Protein AF-A0A954FFZ2-F1 (afdb_monomer_lite)

Structure (mmCIF, N/CA/C/O backbone):
data_AF-A0A954FFZ2-F1
#
_entry.id   AF-A0A954FFZ2-F1
#
loop_
_atom_site.group_PDB
_atom_site.id
_atom_site.type_symbol
_atom_site.label_atom_id
_atom_site.label_alt_id
_atom_site.label_comp_id
_atom_site.label_asym_id
_atom_site.label_entity_id
_atom_site.label_seq_id
_atom_site.pdbx_PDB_ins_code
_atom_site.Cartn_x
_atom_site.Cartn_y
_atom_site.Cartn_z
_atom_site.occupancy
_atom_site.B_iso_or_equiv
_atom_site.auth_seq_id
_atom_site.auth_comp_id
_atom_site.auth_asym_id
_atom_site.auth_atom_id
_atom_site.pdbx_PDB_model_num
ATOM 1 N N . LEU A 1 1 ? -27.995 10.095 21.892 1.00 44.53 1 LEU A N 1
ATOM 2 C CA . LEU A 1 1 ? -27.195 11.244 21.423 1.00 44.53 1 LEU A CA 1
ATOM 3 C C . LEU A 1 1 ? -25.868 11.211 22.161 1.00 44.53 1 LEU A C 1
ATOM 5 O O . LEU A 1 1 ? -25.857 11.414 23.367 1.00 44.53 1 LEU A O 1
ATOM 9 N N . GLY A 1 2 ? -24.796 10.835 21.470 1.00 56.75 2 GLY A N 1
ATOM 10 C CA . GLY A 1 2 ? -23.425 10.915 21.971 1.00 56.75 2 GLY A CA 1
ATOM 11 C C . GLY A 1 2 ? -22.623 11.774 21.000 1.00 56.75 2 GLY A C 1
ATOM 12 O O . GLY A 1 2 ? -22.906 11.746 19.805 1.00 56.75 2 GLY A O 1
ATOM 13 N N . ALA A 1 3 ? -21.681 12.559 21.509 1.00 59.50 3 ALA A N 1
ATOM 14 C CA . ALA A 1 3 ? -20.741 13.316 20.694 1.00 59.50 3 ALA A CA 1
ATOM 15 C C . ALA A 1 3 ? -19.375 12.626 20.769 1.00 59.50 3 ALA A C 1
ATOM 17 O O . ALA A 1 3 ? -18.932 12.276 21.863 1.00 59.50 3 ALA A O 1
ATOM 18 N N . LEU A 1 4 ? -18.744 12.410 19.615 1.00 53.16 4 LEU A N 1
ATOM 19 C CA . LEU A 1 4 ? -17.368 11.937 19.503 1.00 53.16 4 LEU A CA 1
ATOM 20 C C . LEU A 1 4 ? -16.487 13.150 19.202 1.00 53.16 4 LEU A C 1
ATOM 22 O O . LEU A 1 4 ? -16.656 13.783 18.164 1.00 53.16 4 LEU A O 1
ATOM 26 N N . PHE A 1 5 ? -15.547 13.452 20.093 1.00 53.28 5 PHE A N 1
ATOM 27 C CA . PHE A 1 5 ? -14.514 14.457 19.852 1.00 53.28 5 PHE A CA 1
ATOM 28 C C . PHE A 1 5 ? -13.168 13.750 19.705 1.00 53.28 5 PHE A C 1
ATOM 30 O O 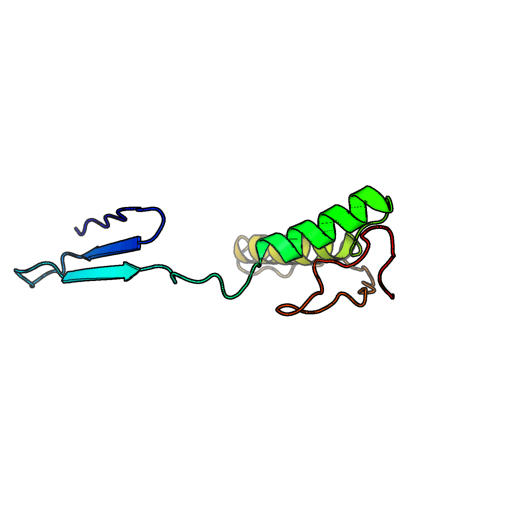. PHE A 1 5 ? -12.659 13.193 20.676 1.00 53.28 5 PHE A O 1
ATOM 37 N N . MET A 1 6 ? -12.602 13.771 18.496 1.00 54.88 6 MET A N 1
ATOM 38 C CA . MET A 1 6 ? -11.190 13.455 18.278 1.00 54.88 6 MET A CA 1
ATOM 39 C C . MET A 1 6 ? -10.393 14.750 18.395 1.00 54.88 6 MET A C 1
ATOM 41 O O . MET A 1 6 ? -10.394 15.578 17.486 1.00 54.88 6 MET A O 1
ATOM 45 N N . LEU A 1 7 ? -9.734 14.936 19.536 1.00 57.22 7 LEU A N 1
ATOM 46 C CA . LEU A 1 7 ? -8.774 16.019 19.721 1.00 57.22 7 LEU A CA 1
ATOM 47 C C . LEU A 1 7 ? -7.433 15.530 19.174 1.00 57.22 7 LEU A C 1
ATOM 49 O O . LEU A 1 7 ? -6.781 14.704 19.809 1.00 57.22 7 LEU A O 1
ATOM 53 N N . GLN A 1 8 ? -7.051 15.991 17.983 1.00 54.50 8 GLN A N 1
ATOM 54 C CA . GLN A 1 8 ? -5.735 15.681 17.435 1.00 54.50 8 GLN A CA 1
ATOM 55 C C . GLN A 1 8 ? -4.687 16.570 18.106 1.00 54.50 8 GLN A C 1
ATOM 57 O O . GLN A 1 8 ? -4.731 17.793 17.982 1.00 54.50 8 GLN A O 1
ATOM 62 N N . SER A 1 9 ? -3.718 15.962 18.785 1.00 56.62 9 SER A N 1
ATOM 63 C CA . SER A 1 9 ? -2.380 16.543 18.859 1.00 56.62 9 SER A CA 1
ATOM 64 C C . SER A 1 9 ? -1.425 15.612 18.119 1.00 56.62 9 SER A C 1
ATOM 66 O O . SER A 1 9 ? -1.684 14.416 18.022 1.00 56.62 9 SER A O 1
ATOM 68 N N . VAL A 1 10 ? -0.344 16.159 17.561 1.00 58.59 10 VAL A N 1
ATOM 69 C CA . VAL A 1 10 ? 0.561 15.444 16.636 1.00 58.59 10 VAL A CA 1
ATOM 70 C C . VAL A 1 10 ? 1.084 14.114 17.205 1.00 58.59 10 VAL A C 1
ATOM 72 O O . VAL A 1 10 ? 1.367 13.217 16.429 1.00 58.59 10 VAL A O 1
ATOM 75 N N . ASN A 1 11 ? 1.114 13.952 18.535 1.00 61.88 11 ASN A N 1
ATOM 76 C CA . ASN A 1 11 ? 1.595 12.742 19.212 1.00 61.88 11 ASN A CA 1
ATOM 77 C C . ASN A 1 11 ? 0.536 12.065 20.105 1.00 61.88 11 ASN A C 1
ATOM 79 O O . ASN A 1 11 ? 0.886 11.206 20.915 1.00 61.88 11 ASN A O 1
ATOM 83 N N . ARG A 1 12 ? -0.736 12.494 20.087 1.00 70.12 12 ARG A N 1
ATOM 84 C CA . ARG A 1 12 ? -1.752 11.968 21.019 1.00 70.12 12 ARG A CA 1
ATOM 85 C C . ARG A 1 12 ? -3.104 11.830 20.341 1.00 70.12 12 ARG A C 1
ATOM 87 O O . ARG A 1 12 ? -3.596 12.753 19.695 1.00 70.12 12 ARG A O 1
ATOM 94 N N . THR A 1 13 ? -3.737 10.690 20.584 1.00 75.94 13 THR A N 1
ATOM 95 C CA . THR A 1 13 ? -5.132 10.456 20.219 1.00 75.94 13 THR A CA 1
ATOM 96 C C . THR A 1 13 ? -5.953 10.332 21.492 1.00 75.94 13 THR A C 1
ATOM 98 O O . THR A 1 13 ? -5.665 9.514 22.367 1.00 75.94 13 THR A O 1
ATOM 101 N N . SER A 1 14 ? -6.992 11.155 21.592 1.00 82.62 14 SER A N 1
ATOM 102 C CA . SER A 1 14 ? -7.905 11.170 22.732 1.00 82.62 14 SER A CA 1
ATOM 103 C C . SER A 1 14 ? -9.328 10.890 22.275 1.00 82.62 14 SER A C 1
ATOM 105 O O . SER A 1 14 ? -9.758 11.374 21.226 1.00 82.62 14 SER A O 1
ATOM 107 N N . VAL A 1 15 ? -10.074 10.146 23.089 1.00 84.12 15 VAL A N 1
ATOM 108 C CA . VAL A 1 15 ? -11.499 9.884 22.882 1.00 84.12 15 VAL A CA 1
ATOM 109 C C . VAL A 1 15 ? -12.269 10.121 24.175 1.00 84.12 15 VAL A C 1
ATOM 111 O O . VAL A 1 15 ? -11.835 9.727 25.257 1.00 84.12 15 VAL A O 1
ATOM 114 N N . ALA A 1 16 ? -13.435 10.753 24.055 1.00 87.19 16 ALA A N 1
ATOM 115 C CA . ALA A 1 16 ? -14.396 10.907 25.138 1.00 87.19 16 ALA A CA 1
ATOM 116 C C . ALA A 1 16 ? -15.788 10.470 24.670 1.00 87.19 16 ALA A C 1
ATOM 118 O O . ALA A 1 16 ? -16.215 10.804 23.565 1.00 87.19 16 ALA A O 1
ATOM 119 N N . LEU A 1 17 ? -16.492 9.717 25.515 1.00 86.75 17 LEU A N 1
ATOM 120 C CA . LEU A 1 17 ? -17.801 9.133 25.234 1.00 86.75 17 LEU A CA 1
ATOM 121 C C . LEU A 1 17 ? -18.764 9.413 26.395 1.00 86.75 17 LEU A C 1
ATOM 123 O O . LEU A 1 17 ? -18.434 9.218 27.568 1.00 86.75 17 LEU A O 1
ATOM 127 N N . LYS A 1 18 ? -19.996 9.819 26.070 1.00 90.38 18 LYS A N 1
ATOM 128 C CA . LYS A 1 18 ? -21.108 9.914 27.027 1.00 90.38 18 LYS A CA 1
ATOM 129 C C . LYS A 1 18 ? -22.044 8.725 26.841 1.00 90.38 18 LYS A C 1
ATOM 131 O O . LYS A 1 18 ? -22.790 8.663 25.865 1.00 90.38 18 LYS A O 1
ATOM 136 N N . LEU A 1 19 ? -22.015 7.796 27.792 1.00 88.94 19 LEU A N 1
ATOM 137 C CA . LEU A 1 19 ? -22.884 6.622 27.786 1.00 88.94 19 LEU A CA 1
ATOM 138 C C . LEU A 1 19 ? -24.239 6.942 28.433 1.00 88.94 19 LEU A C 1
ATOM 140 O O . LEU A 1 19 ? -24.326 7.672 29.426 1.00 88.94 19 LEU A O 1
ATOM 144 N N . LYS A 1 20 ? -25.320 6.397 27.864 1.00 89.06 20 LYS A N 1
ATOM 145 C CA . LYS A 1 20 ? -26.673 6.526 28.426 1.00 89.06 20 LYS A CA 1
ATOM 146 C C . LYS A 1 20 ? -26.712 5.843 29.797 1.00 89.06 20 LYS A C 1
ATOM 148 O O . LYS A 1 20 ? -26.261 4.714 29.928 1.00 89.06 20 LYS A O 1
ATOM 153 N N . GLY A 1 21 ? -27.260 6.523 30.803 1.00 91.81 21 GLY A N 1
ATOM 154 C CA . GLY A 1 21 ? -27.350 5.998 32.172 1.00 91.81 21 GLY A CA 1
ATOM 155 C C . GLY A 1 21 ? -26.098 6.209 33.032 1.00 91.81 21 GLY A C 1
ATOM 156 O O . GLY A 1 21 ? -26.147 5.935 34.224 1.00 91.81 21 GLY A O 1
ATOM 157 N N . GLN A 1 22 ? -25.006 6.755 32.482 1.00 89.81 22 GLN A N 1
ATOM 158 C CA . GLN A 1 22 ? -23.799 7.066 33.251 1.00 89.81 22 GLN A CA 1
ATOM 159 C C . GLN A 1 22 ? -23.639 8.579 33.425 1.00 89.81 22 GLN A C 1
ATOM 161 O O . GLN A 1 22 ? -23.549 9.330 32.450 1.00 89.81 22 GLN A O 1
ATOM 166 N N . ALA A 1 23 ? -23.604 9.057 34.673 1.00 87.69 23 ALA A N 1
ATOM 167 C CA . ALA A 1 23 ? -23.500 10.488 34.973 1.00 87.69 23 ALA A CA 1
ATOM 168 C C . ALA A 1 23 ? -22.140 11.080 34.556 1.00 87.69 23 ALA A C 1
ATOM 170 O O . ALA A 1 23 ? -22.097 12.152 33.950 1.00 87.69 23 ALA A O 1
ATOM 171 N N . LYS A 1 24 ? -21.041 10.356 34.790 1.00 90.75 24 LYS A N 1
ATOM 172 C CA . LYS A 1 24 ? -19.689 10.772 34.392 1.00 90.75 24 LYS A CA 1
ATOM 173 C C . LYS A 1 24 ? -19.356 10.271 32.974 1.00 90.75 24 LYS A C 1
ATOM 175 O O . LYS A 1 24 ? -19.640 9.108 32.691 1.00 90.75 24 LYS A O 1
ATOM 180 N N . PRO A 1 25 ? -18.805 11.112 32.078 1.00 88.81 25 PRO A N 1
ATOM 181 C CA . PRO A 1 25 ? -18.296 10.659 30.784 1.00 88.81 25 PRO A CA 1
ATOM 182 C C . PRO A 1 25 ? -17.057 9.769 30.965 1.00 88.81 25 PRO A C 1
ATOM 184 O O . PRO A 1 25 ? -16.320 9.921 31.939 1.00 88.81 25 PRO A O 1
ATOM 187 N N . VAL A 1 26 ? -16.828 8.861 30.017 1.00 90.00 26 VAL A N 1
ATOM 188 C CA . VAL A 1 26 ? -15.600 8.059 29.947 1.00 90.00 26 VAL A CA 1
ATOM 189 C C . VAL A 1 26 ? -14.656 8.740 28.970 1.00 90.00 26 VAL A C 1
ATOM 191 O O . VAL A 1 26 ? -15.070 9.097 27.869 1.00 90.00 26 VAL A O 1
ATOM 194 N N . ALA A 1 27 ? -13.402 8.922 29.363 1.00 88.31 27 ALA A N 1
ATOM 195 C CA . ALA A 1 27 ? -12.370 9.483 28.507 1.00 88.31 27 ALA A CA 1
ATOM 196 C C . ALA A 1 27 ? -11.094 8.652 28.622 1.00 88.31 27 ALA A C 1
ATOM 198 O O . ALA A 1 27 ? -10.752 8.184 29.707 1.00 88.31 27 ALA A O 1
ATOM 199 N N . THR A 1 28 ? -10.404 8.473 27.501 1.00 85.75 28 THR A N 1
ATOM 200 C CA . THR A 1 28 ? -9.071 7.875 27.469 1.00 85.75 28 THR A CA 1
ATOM 201 C C . THR A 1 28 ? -8.201 8.603 26.454 1.00 85.75 28 THR A C 1
ATOM 203 O O . THR A 1 28 ? -8.693 9.157 25.466 1.00 85.75 28 THR A O 1
ATOM 206 N N . GLN A 1 29 ? -6.905 8.610 26.725 1.00 84.69 29 GLN A N 1
ATOM 207 C CA . GLN A 1 29 ? -5.876 9.140 25.851 1.00 84.69 29 GLN A CA 1
ATOM 208 C C . GLN A 1 29 ? -4.798 8.077 25.706 1.00 84.69 29 GLN A C 1
ATOM 210 O O . GLN A 1 29 ? -4.413 7.442 26.687 1.00 84.69 29 GLN A O 1
ATOM 215 N N . PHE A 1 30 ? -4.304 7.916 24.487 1.00 79.88 30 PHE A N 1
ATOM 216 C CA . PHE A 1 30 ? -3.079 7.182 24.234 1.00 79.88 30 PHE A CA 1
ATOM 217 C C . PHE A 1 30 ? -2.119 8.057 23.435 1.00 79.88 30 PHE A C 1
ATOM 219 O O . PHE A 1 30 ? -2.524 8.897 22.624 1.00 79.88 30 PHE A O 1
ATOM 226 N N . GLU A 1 31 ? -0.839 7.884 23.725 1.00 77.38 31 GLU A N 1
ATOM 227 C CA . GLU A 1 31 ? 0.241 8.599 23.064 1.00 77.38 31 GLU A CA 1
ATOM 228 C C . GLU A 1 31 ? 0.818 7.728 21.959 1.00 77.38 31 GLU A C 1
ATOM 230 O O . GLU A 1 31 ? 0.868 6.499 22.066 1.00 77.38 31 GLU A O 1
ATOM 235 N N . GLU A 1 32 ? 1.233 8.377 20.881 1.00 72.50 32 GLU A N 1
ATOM 236 C CA . GLU A 1 32 ? 2.064 7.730 19.886 1.00 72.50 32 GLU A CA 1
ATOM 237 C C . GLU A 1 32 ? 3.442 7.443 20.493 1.00 72.50 32 GLU A C 1
ATOM 239 O O . GLU A 1 32 ? 3.898 8.123 21.415 1.00 72.50 32 GLU A O 1
ATOM 244 N N . ARG A 1 33 ? 4.102 6.388 20.013 1.00 68.81 33 ARG A N 1
ATOM 245 C CA . ARG A 1 33 ? 5.421 6.004 20.524 1.00 68.81 33 ARG A CA 1
ATOM 246 C C . ARG A 1 33 ? 6.410 7.153 20.329 1.00 68.81 33 ARG A C 1
ATOM 248 O O . ARG A 1 33 ? 6.437 7.774 19.273 1.00 68.81 33 ARG A O 1
ATOM 255 N N . THR A 1 34 ? 7.270 7.363 21.319 1.00 74.62 34 THR A N 1
ATOM 256 C CA . THR A 1 34 ? 8.344 8.366 21.260 1.00 74.62 34 THR A CA 1
ATOM 257 C C . THR A 1 34 ? 9.441 7.993 20.266 1.00 74.62 34 THR A C 1
ATOM 259 O O . THR A 1 34 ? 10.094 8.875 19.717 1.00 74.62 34 THR A O 1
ATOM 262 N N . GLU A 1 35 ? 9.631 6.695 20.017 1.00 72.81 35 GLU A N 1
ATOM 263 C CA . GLU A 1 35 ? 10.619 6.172 19.076 1.00 72.81 35 GLU A CA 1
ATOM 264 C C . GLU A 1 35 ? 9.935 5.533 17.852 1.00 72.81 35 GLU A C 1
ATOM 266 O O . GLU A 1 35 ? 9.074 4.650 18.003 1.00 72.81 35 GLU A O 1
ATOM 271 N N . PRO A 1 36 ? 10.305 5.935 16.621 1.00 68.44 36 PRO A N 1
ATOM 272 C CA . PRO A 1 36 ? 9.810 5.296 15.408 1.00 68.44 36 PRO A CA 1
ATOM 273 C C . PRO A 1 36 ? 10.327 3.855 15.311 1.00 68.44 36 PRO A C 1
ATOM 275 O O . PRO A 1 36 ? 11.520 3.638 15.139 1.00 68.44 36 PRO A O 1
ATOM 278 N N . ALA A 1 37 ? 9.446 2.853 15.369 1.00 68.31 37 ALA A N 1
ATOM 279 C CA . ALA A 1 37 ? 9.883 1.457 15.212 1.00 68.31 37 ALA A CA 1
ATOM 280 C C . ALA A 1 37 ? 9.877 0.973 13.754 1.00 68.31 37 ALA A C 1
ATOM 282 O O . ALA A 1 37 ? 10.623 0.065 13.397 1.00 68.31 37 ALA A O 1
ATOM 283 N N . HIS A 1 38 ? 9.006 1.540 12.910 1.00 73.44 38 HIS A N 1
ATOM 284 C CA . HIS A 1 38 ? 8.797 1.069 11.541 1.00 73.44 38 HIS A CA 1
ATOM 285 C C . HIS A 1 38 ? 8.617 2.254 10.587 1.00 73.44 38 HIS A C 1
ATOM 287 O O . HIS A 1 38 ? 7.551 2.876 10.572 1.00 73.44 38 HIS A O 1
ATOM 293 N N . PRO A 1 39 ? 9.621 2.582 9.763 1.00 78.00 39 PRO A N 1
ATOM 294 C CA . PRO A 1 39 ? 9.518 3.647 8.777 1.00 78.00 39 PRO A CA 1
ATOM 295 C C . PRO A 1 39 ? 8.731 3.174 7.539 1.00 78.00 39 PRO A C 1
ATOM 297 O O . PRO A 1 39 ? 9.255 3.119 6.430 1.00 78.00 39 PRO A O 1
ATOM 300 N N . HIS A 1 40 ? 7.446 2.843 7.720 1.00 77.81 40 HIS A N 1
ATOM 301 C CA . HIS A 1 40 ? 6.566 2.316 6.666 1.00 77.81 40 HIS A CA 1
ATOM 302 C C . HIS A 1 40 ? 6.578 3.184 5.398 1.00 77.81 40 HIS A C 1
ATOM 304 O O . HIS A 1 40 ? 6.671 2.665 4.286 1.00 77.81 40 HIS A O 1
ATOM 310 N N . PHE A 1 41 ? 6.550 4.509 5.562 1.00 84.25 41 PHE A N 1
ATOM 311 C CA . PHE A 1 41 ? 6.617 5.450 4.444 1.00 84.25 41 PHE A CA 1
ATOM 312 C C . PHE A 1 41 ? 7.987 5.484 3.769 1.00 84.25 41 PHE A C 1
ATOM 314 O O . PHE A 1 41 ? 8.043 5.638 2.553 1.00 84.25 41 PHE A O 1
ATOM 321 N N . ALA A 1 42 ? 9.082 5.289 4.510 1.00 85.31 42 ALA A N 1
ATOM 322 C CA . ALA A 1 42 ? 10.409 5.217 3.902 1.00 85.31 42 ALA A CA 1
ATOM 323 C C . ALA A 1 42 ? 10.532 3.990 2.988 1.00 85.31 42 ALA A C 1
ATOM 325 O O . ALA A 1 42 ? 11.144 4.078 1.930 1.00 85.31 42 ALA A O 1
ATOM 326 N N . TYR A 1 43 ? 9.895 2.867 3.340 1.00 84.62 43 TYR A N 1
ATOM 327 C CA . TYR A 1 43 ? 9.872 1.673 2.485 1.00 84.62 43 TYR A CA 1
ATOM 328 C C . TYR A 1 43 ? 9.107 1.904 1.184 1.00 84.62 43 TYR A C 1
ATOM 330 O O . TYR A 1 43 ? 9.568 1.499 0.117 1.00 84.62 43 TYR A O 1
ATOM 338 N N . LEU A 1 44 ? 7.963 2.590 1.263 1.00 87.06 44 LEU A N 1
ATOM 339 C CA . LEU A 1 44 ? 7.202 2.995 0.081 1.00 87.06 44 LEU A CA 1
ATOM 340 C C . LEU A 1 44 ? 8.009 3.961 -0.790 1.00 87.06 44 LEU A C 1
ATOM 342 O O . LEU A 1 44 ? 8.087 3.780 -2.005 1.00 87.06 44 LEU A O 1
ATOM 346 N N . LEU A 1 45 ? 8.648 4.951 -0.162 1.00 89.31 45 LEU A N 1
ATOM 347 C CA . LEU A 1 45 ? 9.469 5.934 -0.856 1.00 89.31 45 LEU A CA 1
ATOM 348 C C . LEU A 1 45 ? 10.663 5.276 -1.549 1.00 89.31 45 LEU A C 1
ATOM 350 O O . LEU A 1 45 ? 10.954 5.634 -2.683 1.00 89.31 45 LEU A O 1
ATOM 354 N N . LYS A 1 46 ? 11.289 4.266 -0.933 1.00 86.94 46 LYS A N 1
ATOM 355 C CA . LYS A 1 46 ? 12.384 3.506 -1.551 1.00 86.94 46 LYS A CA 1
ATOM 356 C C . LYS A 1 46 ? 11.952 2.813 -2.843 1.00 86.94 46 LYS A C 1
ATOM 358 O O . LYS A 1 46 ? 12.681 2.822 -3.832 1.00 86.94 46 LYS A O 1
ATOM 363 N N . GLY A 1 47 ? 10.740 2.260 -2.851 1.00 86.56 47 GLY A N 1
ATOM 364 C CA . GLY A 1 47 ? 10.150 1.686 -4.056 1.00 86.56 47 GLY A CA 1
ATOM 365 C C . GLY A 1 47 ? 9.943 2.731 -5.152 1.00 86.56 47 GLY A C 1
ATOM 366 O O . GLY A 1 47 ? 10.233 2.456 -6.311 1.00 86.56 47 GLY A O 1
ATOM 367 N N . ILE A 1 48 ? 9.481 3.934 -4.805 1.00 90.31 48 ILE A N 1
ATOM 368 C CA . ILE A 1 48 ? 9.296 5.038 -5.764 1.00 90.31 48 ILE A CA 1
ATOM 369 C C . ILE A 1 48 ? 10.647 5.546 -6.288 1.00 90.31 48 ILE A C 1
ATOM 371 O O . ILE A 1 48 ? 10.803 5.746 -7.489 1.00 90.31 48 ILE A O 1
ATOM 375 N N . GLU A 1 49 ? 11.629 5.712 -5.404 1.00 91.50 49 GLU A N 1
ATOM 376 C CA . GLU A 1 49 ? 12.992 6.135 -5.735 1.00 91.50 49 GLU A CA 1
ATOM 377 C C . GLU A 1 49 ? 13.605 5.211 -6.798 1.00 91.50 49 GLU A C 1
ATOM 379 O O . GLU A 1 49 ? 14.070 5.682 -7.835 1.00 91.50 49 GLU A O 1
ATOM 384 N N . LEU A 1 50 ? 13.518 3.891 -6.599 1.00 88.94 50 LEU A N 1
ATOM 385 C CA . LEU A 1 50 ? 14.029 2.898 -7.549 1.00 88.94 50 LEU A CA 1
ATOM 386 C C . LEU A 1 50 ? 13.385 3.042 -8.935 1.00 88.94 50 LEU A C 1
ATOM 388 O O . LEU A 1 50 ? 14.076 2.979 -9.954 1.00 88.94 50 LEU A O 1
ATOM 392 N N . MET A 1 51 ? 12.079 3.308 -8.986 1.00 91.06 51 MET A N 1
ATOM 393 C CA . MET A 1 51 ? 11.362 3.531 -10.241 1.00 91.06 51 MET A CA 1
ATOM 394 C C . MET A 1 51 ? 11.840 4.785 -10.973 1.00 91.06 51 MET A C 1
ATOM 396 O O . MET A 1 51 ? 12.047 4.743 -12.183 1.00 91.06 51 MET A O 1
ATOM 400 N N . ILE A 1 52 ? 12.049 5.886 -10.246 1.00 94.12 52 ILE A N 1
ATOM 401 C CA . ILE A 1 52 ? 12.527 7.150 -10.820 1.00 94.12 52 ILE A CA 1
ATOM 402 C C . ILE A 1 52 ? 13.939 6.981 -11.390 1.00 94.12 52 ILE A C 1
ATOM 404 O O . ILE A 1 52 ? 14.198 7.401 -12.515 1.00 94.12 52 ILE A O 1
ATOM 408 N N . HIS A 1 53 ? 14.843 6.342 -10.642 1.00 93.31 53 HIS A N 1
ATOM 409 C CA . HIS A 1 53 ? 16.239 6.184 -11.053 1.00 93.31 53 HIS A CA 1
ATOM 410 C C . HIS A 1 53 ? 16.427 5.197 -12.209 1.00 93.31 53 HIS A C 1
ATOM 412 O O . HIS A 1 53 ? 17.283 5.411 -13.065 1.00 93.31 53 HIS A O 1
ATOM 418 N N . THR A 1 54 ? 15.653 4.112 -12.239 1.00 91.12 54 THR A N 1
ATOM 419 C CA . THR A 1 54 ? 15.804 3.055 -13.254 1.00 91.12 54 THR A CA 1
ATOM 420 C C . THR A 1 54 ? 14.885 3.235 -14.461 1.00 91.12 54 THR A C 1
ATOM 422 O O . THR A 1 54 ? 15.092 2.590 -15.48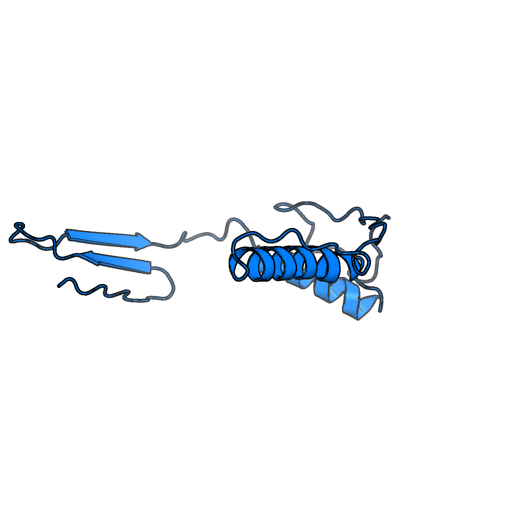9 1.00 91.12 54 THR A O 1
ATOM 425 N N . GLY A 1 55 ? 13.840 4.061 -14.343 1.00 91.88 55 GLY A N 1
ATOM 426 C CA . GLY A 1 55 ? 12.762 4.150 -15.328 1.00 91.88 55 GLY A CA 1
ATOM 427 C C . GLY A 1 55 ? 11.927 2.867 -15.445 1.00 91.88 55 GLY A C 1
ATOM 428 O O . GLY A 1 55 ? 11.174 2.721 -16.406 1.00 91.88 55 GLY A O 1
ATOM 429 N N . GLN A 1 56 ? 12.072 1.920 -14.511 1.00 89.00 56 GLN A N 1
ATOM 430 C CA . GLN A 1 56 ? 11.362 0.641 -14.498 1.00 89.00 56 GLN A CA 1
ATOM 431 C C . GLN A 1 56 ? 10.414 0.565 -13.297 1.00 89.00 56 GLN A C 1
ATOM 433 O O . GLN A 1 56 ? 10.793 0.946 -12.192 1.00 89.00 56 GLN 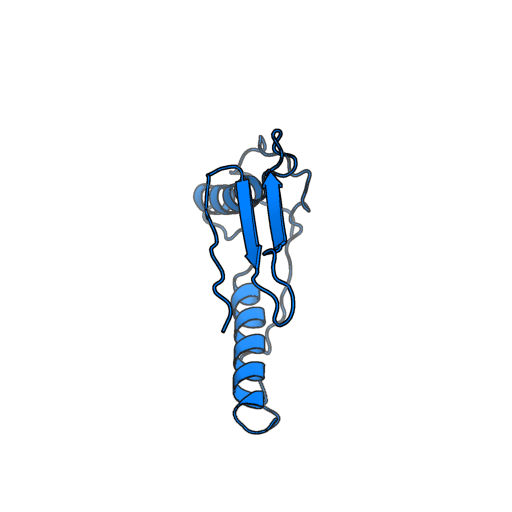A O 1
ATOM 438 N N . PRO A 1 57 ? 9.186 0.049 -13.460 1.00 89.12 57 PRO A N 1
ATOM 439 C CA . PRO A 1 57 ? 8.254 -0.062 -12.349 1.00 89.12 57 PRO A CA 1
ATOM 440 C C . PRO A 1 57 ? 8.740 -1.081 -11.307 1.00 89.12 57 PRO A C 1
ATOM 442 O O . PRO A 1 57 ? 9.117 -2.203 -11.643 1.00 89.12 57 PRO A O 1
ATOM 445 N N . SER A 1 58 ? 8.670 -0.712 -10.025 1.00 86.81 58 SER A N 1
ATOM 446 C CA . SER A 1 58 ? 9.141 -1.536 -8.894 1.00 86.81 58 SER A CA 1
ATOM 447 C C . SER A 1 58 ? 8.324 -2.806 -8.658 1.00 86.81 58 SER A C 1
ATOM 449 O O . SER A 1 58 ? 8.751 -3.682 -7.915 1.00 86.81 58 SER A O 1
ATOM 451 N N . TYR A 1 59 ? 7.145 -2.905 -9.268 1.00 88.56 59 TYR A N 1
ATOM 452 C CA . TYR A 1 59 ? 6.358 -4.123 -9.421 1.00 88.56 59 TYR A CA 1
ATOM 453 C C . TYR A 1 59 ? 5.441 -3.972 -10.648 1.00 88.56 59 TYR A C 1
ATOM 455 O O . TYR A 1 59 ? 5.129 -2.843 -11.033 1.00 88.56 59 TYR A O 1
ATOM 463 N N . PRO A 1 60 ? 4.966 -5.072 -11.258 1.00 92.06 60 PRO A N 1
ATOM 464 C CA . PRO A 1 60 ? 4.116 -4.977 -12.444 1.00 92.06 60 PRO A CA 1
ATOM 465 C C . PRO A 1 60 ? 2.747 -4.359 -12.123 1.00 92.06 60 PRO A C 1
ATOM 467 O O . PRO A 1 60 ? 2.106 -4.714 -11.124 1.00 92.06 60 PRO A O 1
ATOM 470 N N . VAL A 1 61 ? 2.306 -3.423 -12.968 1.00 92.81 61 VAL A N 1
ATOM 471 C CA . VAL A 1 61 ? 1.096 -2.598 -12.773 1.00 92.81 61 VAL A CA 1
ATOM 472 C C . VAL A 1 61 ? -0.192 -3.424 -12.744 1.00 92.81 61 VAL A C 1
ATOM 474 O O . VAL A 1 61 ? -1.190 -3.021 -12.146 1.00 92.81 61 VAL A O 1
ATOM 477 N N . GLU A 1 62 ? -0.157 -4.624 -13.320 1.00 95.88 62 GLU A N 1
ATOM 478 C CA . GLU A 1 62 ? -1.235 -5.605 -13.326 1.00 95.88 62 GLU A CA 1
ATOM 479 C C . GLU A 1 62 ? -1.708 -5.937 -11.909 1.00 95.88 62 GLU A C 1
ATOM 481 O O . GLU A 1 62 ? -2.891 -6.209 -11.722 1.00 95.88 62 GLU A O 1
ATOM 486 N N . ARG A 1 63 ? -0.836 -5.843 -10.889 1.00 95.00 63 ARG A N 1
ATOM 487 C CA . ARG A 1 63 ? -1.249 -5.979 -9.481 1.00 95.00 63 ARG A CA 1
ATOM 488 C C . ARG A 1 63 ? -2.354 -4.983 -9.137 1.00 95.00 63 ARG A C 1
ATOM 490 O O . ARG A 1 63 ? -3.352 -5.361 -8.522 1.00 95.00 63 ARG A O 1
ATOM 497 N N . THR A 1 64 ? -2.185 -3.722 -9.527 1.00 95.31 64 THR A N 1
ATOM 498 C CA . THR A 1 64 ? -3.156 -2.660 -9.250 1.00 95.31 64 THR A CA 1
ATOM 499 C C . THR A 1 64 ? -4.463 -2.951 -9.972 1.00 95.31 64 THR A C 1
ATOM 501 O O . THR A 1 64 ? -5.512 -2.948 -9.337 1.00 95.31 64 THR A O 1
ATOM 504 N N . LEU A 1 65 ? -4.411 -3.290 -11.263 1.00 96.62 65 LEU A N 1
ATOM 505 C CA . LEU A 1 65 ? -5.606 -3.631 -12.040 1.00 96.62 65 LEU A CA 1
ATOM 506 C C . LEU A 1 65 ? -6.352 -4.844 -11.466 1.00 96.62 65 LEU A C 1
ATOM 508 O O . LEU A 1 65 ? -7.567 -4.799 -11.316 1.00 96.62 65 LEU A O 1
ATOM 512 N N . LEU A 1 66 ? -5.638 -5.910 -11.101 1.00 97.88 66 LEU A N 1
ATOM 513 C CA . LEU A 1 66 ? -6.241 -7.120 -10.540 1.00 97.88 66 LEU A CA 1
ATOM 514 C C . LEU A 1 66 ? -6.908 -6.845 -9.192 1.00 97.88 66 LEU A C 1
ATOM 516 O O . LEU A 1 66 ? -8.057 -7.218 -8.983 1.00 97.88 66 LEU A O 1
ATOM 520 N N . THR A 1 67 ? -6.206 -6.176 -8.279 1.00 97.19 67 THR A N 1
ATOM 521 C CA . THR A 1 67 ? -6.719 -5.907 -6.926 1.00 97.19 67 THR A CA 1
ATOM 522 C C . THR A 1 67 ? -7.887 -4.923 -6.935 1.00 97.19 67 THR A C 1
ATOM 524 O O . THR A 1 67 ? -8.925 -5.199 -6.333 1.00 97.19 67 THR A O 1
ATOM 527 N N . THR A 1 68 ? -7.751 -3.805 -7.652 1.00 97.75 68 THR A N 1
ATOM 528 C CA . THR A 1 68 ? -8.821 -2.803 -7.778 1.00 97.75 68 THR A CA 1
ATOM 529 C C . THR A 1 68 ? -9.996 -3.331 -8.594 1.00 97.75 68 THR A C 1
ATOM 531 O O . THR A 1 68 ? -11.140 -3.157 -8.183 1.00 97.75 68 THR A O 1
ATOM 534 N N . GLY A 1 69 ? -9.735 -4.048 -9.689 1.00 97.62 69 GLY A N 1
ATOM 535 C CA . GLY A 1 69 ? -10.760 -4.650 -10.534 1.00 97.62 69 GLY A CA 1
ATOM 536 C C . GLY A 1 69 ? -11.577 -5.706 -9.795 1.00 97.62 69 GLY A C 1
ATOM 537 O O . GLY A 1 69 ? -12.802 -5.666 -9.840 1.00 97.62 69 GLY A O 1
ATOM 538 N N . ILE A 1 70 ? -10.938 -6.617 -9.047 1.00 97.69 70 ILE A N 1
ATOM 539 C CA . ILE A 1 70 ? -11.671 -7.600 -8.230 1.00 97.69 70 ILE A CA 1
ATOM 540 C C . ILE A 1 70 ? -12.552 -6.887 -7.199 1.00 97.69 70 ILE A C 1
ATOM 542 O O . ILE A 1 70 ? -13.725 -7.237 -7.061 1.00 97.69 70 ILE A O 1
ATOM 546 N N . LEU A 1 71 ? -12.018 -5.879 -6.500 1.00 98.31 71 LEU A N 1
ATOM 547 C CA . LEU A 1 71 ? -12.780 -5.122 -5.506 1.00 98.31 71 LEU A CA 1
ATOM 548 C C . LEU A 1 71 ? -13.996 -4.428 -6.134 1.00 98.31 71 LEU A C 1
ATOM 550 O O . LEU A 1 71 ? -15.106 -4.559 -5.621 1.00 98.31 71 LEU A O 1
ATOM 554 N N . ASP A 1 72 ? -13.808 -3.754 -7.266 1.00 98.06 72 ASP A N 1
ATOM 555 C CA . ASP A 1 72 ? -14.881 -3.104 -8.019 1.00 98.06 72 ASP A CA 1
ATOM 556 C C . ASP A 1 72 ? -15.988 -4.093 -8.426 1.00 98.06 72 ASP A C 1
ATOM 558 O O . ASP A 1 72 ? -17.178 -3.842 -8.205 1.00 98.06 72 ASP A O 1
ATOM 562 N N . ARG A 1 73 ? -15.615 -5.267 -8.953 1.00 97.69 73 ARG A N 1
ATOM 563 C CA . ARG A 1 73 ? -16.576 -6.308 -9.350 1.00 97.69 73 ARG A CA 1
ATOM 564 C C . ARG A 1 73 ? -17.338 -6.872 -8.154 1.00 97.69 73 ARG A C 1
ATOM 566 O O . ARG A 1 73 ? -18.538 -7.117 -8.267 1.00 97.69 73 ARG A O 1
ATOM 573 N N . VAL A 1 74 ? -16.685 -7.044 -7.004 1.00 97.94 74 VAL A N 1
ATOM 574 C CA . VAL A 1 74 ? -17.341 -7.490 -5.763 1.00 97.94 74 VAL A CA 1
ATOM 575 C C . VAL A 1 74 ? -18.331 -6.441 -5.256 1.00 97.94 74 VAL A C 1
ATOM 577 O O . VAL A 1 74 ? -19.463 -6.788 -4.917 1.00 97.94 74 VAL A O 1
ATOM 580 N N . LEU A 1 75 ? -17.949 -5.161 -5.247 1.00 98.31 75 LEU A N 1
ATOM 581 C CA . LEU A 1 75 ? -18.842 -4.071 -4.843 1.00 98.31 75 LEU A CA 1
ATOM 582 C C . LEU A 1 75 ? -20.050 -3.959 -5.782 1.00 98.31 75 LEU A C 1
ATOM 584 O O . LEU A 1 75 ? -21.188 -3.876 -5.318 1.00 98.31 75 LEU A O 1
ATOM 588 N N . THR A 1 76 ? -19.817 -4.053 -7.091 1.00 98.19 76 THR A N 1
ATOM 589 C CA . THR A 1 76 ? -20.873 -4.053 -8.112 1.00 98.19 76 THR A CA 1
ATOM 590 C C . THR A 1 76 ? -21.804 -5.257 -7.961 1.00 98.19 76 THR A C 1
ATOM 592 O O . THR A 1 76 ? -23.021 -5.107 -8.020 1.00 98.19 76 THR A O 1
ATOM 595 N N . SER A 1 77 ? -21.257 -6.453 -7.724 1.00 98.44 77 SER A N 1
ATOM 596 C CA . SER A 1 77 ? -22.040 -7.671 -7.485 1.00 98.44 77 SER A CA 1
ATOM 597 C C . SER A 1 77 ? -22.931 -7.528 -6.253 1.00 98.44 77 SER A C 1
ATOM 599 O O . SER A 1 77 ? -24.122 -7.819 -6.327 1.00 98.44 77 SER A O 1
ATOM 601 N N . ARG A 1 78 ? -22.392 -7.003 -5.145 1.00 98.12 78 ARG A N 1
ATOM 602 C CA . ARG A 1 78 ? -23.161 -6.735 -3.923 1.00 98.12 78 ARG A CA 1
ATOM 603 C C . ARG A 1 78 ? -24.306 -5.752 -4.166 1.00 98.12 78 ARG A C 1
ATOM 605 O O . ARG A 1 78 ? -25.385 -5.956 -3.627 1.00 98.12 78 ARG A O 1
ATOM 612 N N . PHE A 1 79 ? -24.070 -4.706 -4.957 1.00 98.19 79 PHE A N 1
ATOM 613 C CA . PHE A 1 79 ? -25.110 -3.752 -5.346 1.00 98.19 79 PHE A CA 1
ATOM 614 C C . PHE A 1 79 ? -26.201 -4.393 -6.222 1.00 98.19 79 PHE A C 1
ATOM 616 O O . PHE A 1 79 ? -27.355 -3.994 -6.147 1.00 98.19 79 PHE A O 1
ATOM 623 N N . GLN A 1 80 ? -25.853 -5.409 -7.017 1.00 97.94 80 GLN A N 1
ATOM 624 C CA . GLN A 1 80 ? -26.771 -6.178 -7.868 1.00 97.94 80 GLN A CA 1
ATOM 625 C C . GLN A 1 80 ? -27.265 -7.465 -7.182 1.00 97.94 80 GLN A C 1
ATOM 627 O O . GLN A 1 80 ? -27.297 -8.525 -7.812 1.00 97.94 80 GLN A O 1
ATOM 632 N N . ASP A 1 81 ? -27.574 -7.398 -5.885 1.00 98.12 81 ASP A N 1
ATOM 633 C CA . ASP A 1 81 ? -28.119 -8.512 -5.091 1.00 98.12 81 ASP A CA 1
ATOM 634 C C . ASP A 1 81 ? -27.293 -9.813 -5.162 1.00 98.12 81 ASP A C 1
ATOM 636 O O . ASP A 1 81 ? -27.816 -10.927 -5.155 1.00 98.12 81 ASP A O 1
ATOM 640 N N . GLY A 1 82 ? -25.966 -9.688 -5.249 1.00 96.94 82 GLY A N 1
ATOM 641 C CA . GLY A 1 82 ? -25.049 -10.827 -5.293 1.00 96.94 82 GLY A CA 1
ATOM 642 C C . GLY A 1 82 ? -24.967 -11.522 -6.654 1.00 96.94 82 GLY A C 1
ATOM 643 O O . GLY A 1 82 ? -24.495 -12.660 -6.739 1.00 96.94 82 GLY A O 1
ATOM 644 N N . LYS A 1 83 ? -25.392 -10.867 -7.742 1.00 97.81 83 LYS A N 1
ATOM 645 C CA . LYS A 1 83 ? -25.259 -11.407 -9.101 1.00 97.81 83 LYS A CA 1
ATOM 646 C C . LYS A 1 83 ? -23.808 -11.782 -9.408 1.00 97.81 83 LYS A C 1
ATOM 648 O O . LYS A 1 83 ? -22.890 -10.977 -9.250 1.00 97.81 83 LYS A O 1
ATOM 653 N N . LYS A 1 84 ? -23.595 -12.994 -9.927 1.00 97.00 84 LYS A N 1
ATOM 654 C CA . LYS A 1 84 ? -22.271 -13.453 -10.364 1.00 97.00 84 LYS A CA 1
ATOM 655 C C . LYS A 1 84 ? -21.824 -12.691 -11.614 1.00 97.00 84 LYS A C 1
ATOM 657 O O . LYS A 1 84 ? -22.454 -12.799 -12.665 1.00 97.00 84 LYS A O 1
ATOM 662 N N . LEU A 1 85 ? -20.703 -11.982 -11.509 1.00 97.38 85 LEU A N 1
ATOM 663 C CA . LEU A 1 85 ? -20.074 -11.266 -12.618 1.00 97.38 85 LEU A CA 1
ATOM 664 C C . LEU A 1 85 ? -18.853 -12.049 -13.112 1.00 97.38 85 LEU A C 1
ATOM 666 O O . LEU A 1 85 ? -18.036 -12.516 -12.320 1.00 97.38 85 LEU A O 1
ATOM 670 N N . LYS A 1 86 ? -18.752 -12.239 -14.429 1.00 97.25 86 LYS A N 1
ATOM 671 C CA . LYS A 1 86 ? -17.551 -12.786 -15.070 1.00 97.25 86 LYS A CA 1
ATOM 672 C C . LYS A 1 86 ? -16.559 -11.649 -15.297 1.00 97.25 86 LYS A C 1
ATOM 674 O O . LYS A 1 86 ? -16.987 -10.534 -15.568 1.00 97.25 86 LYS A O 1
ATOM 679 N N . THR A 1 87 ? -15.269 -11.957 -15.208 1.00 97.31 87 THR A N 1
ATOM 680 C CA . THR A 1 87 ? -14.184 -10.968 -15.294 1.00 97.31 87 THR A CA 1
ATOM 681 C C . THR A 1 87 ? -13.132 -11.371 -16.341 1.00 97.31 87 THR A C 1
ATOM 683 O O . THR A 1 87 ? -11.973 -11.600 -15.980 1.00 97.31 87 THR A O 1
ATOM 686 N N . PRO A 1 88 ? -13.506 -11.573 -17.623 1.00 97.06 88 PRO A N 1
ATOM 687 C CA . PRO A 1 88 ? -12.542 -11.909 -18.677 1.00 97.06 88 PRO A CA 1
ATOM 688 C C . PRO A 1 88 ? -11.442 -10.847 -18.840 1.00 97.06 88 PRO A C 1
ATOM 690 O O . PRO A 1 88 ? -10.311 -11.188 -19.165 1.00 97.06 88 PRO A O 1
ATOM 693 N N . GLU A 1 89 ? -11.743 -9.583 -18.545 1.00 95.31 89 GLU A N 1
ATOM 694 C CA . GLU A 1 89 ? -10.795 -8.467 -18.526 1.00 95.31 89 GLU A CA 1
ATOM 695 C C . GLU A 1 89 ? -9.700 -8.611 -17.457 1.00 95.31 89 GLU A C 1
ATOM 697 O O . GLU A 1 89 ? -8.635 -8.013 -17.581 1.00 95.31 89 GLU A O 1
ATOM 702 N N . LEU A 1 90 ? -9.933 -9.435 -16.429 1.00 97.06 90 LEU A N 1
ATOM 703 C CA . LEU A 1 90 ? -8.970 -9.736 -15.366 1.00 97.06 90 LEU A CA 1
ATOM 7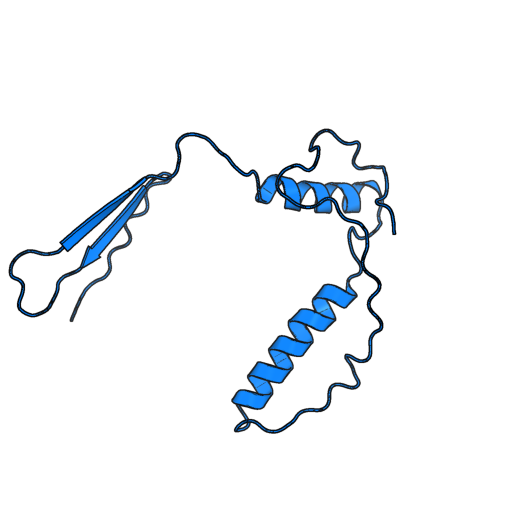04 C C . LEU A 1 90 ? -8.250 -11.075 -15.580 1.00 97.06 90 LEU A C 1
ATOM 706 O O . LEU A 1 90 ? -7.591 -11.566 -14.664 1.00 97.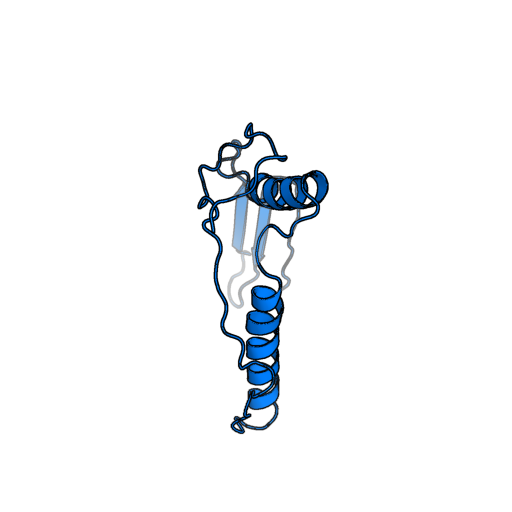06 90 LEU A O 1
ATOM 710 N N 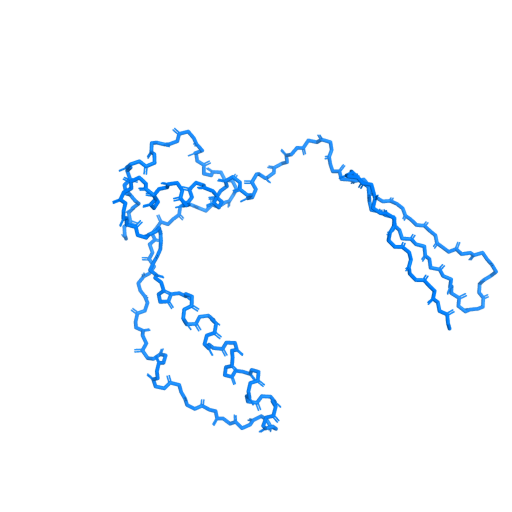. ALA A 1 91 ? -8.355 -11.689 -16.765 1.00 97.06 91 ALA A N 1
ATOM 711 C CA . ALA A 1 91 ? -7.668 -12.937 -17.111 1.00 97.06 91 ALA A CA 1
ATOM 712 C C . ALA A 1 91 ? -6.157 -12.726 -17.358 1.00 97.06 91 ALA A C 1
ATOM 714 O O . ALA A 1 91 ? -5.614 -13.087 -18.400 1.00 97.06 91 ALA A O 1
ATOM 715 N N . ILE A 1 92 ? -5.476 -12.128 -16.382 1.00 96.44 92 ILE A N 1
ATOM 716 C CA . ILE A 1 92 ? -4.073 -11.724 -16.436 1.00 96.44 92 ILE A CA 1
ATOM 717 C C . ILE A 1 92 ? -3.240 -12.700 -15.603 1.00 96.44 92 ILE A C 1
ATOM 719 O O . ILE A 1 92 ? -3.525 -12.938 -14.428 1.00 96.44 92 ILE A O 1
ATOM 723 N N . ARG A 1 93 ? -2.177 -13.254 -16.196 1.00 95.50 93 ARG A N 1
ATOM 724 C CA . ARG A 1 93 ? -1.172 -14.041 -15.466 1.00 95.50 93 ARG A CA 1
ATOM 725 C C . ARG A 1 93 ? -0.171 -13.087 -14.823 1.00 95.50 93 ARG A C 1
ATOM 727 O O . ARG A 1 93 ? 0.726 -12.588 -15.492 1.00 95.50 93 ARG A O 1
ATOM 734 N N . TYR A 1 94 ? -0.351 -12.819 -13.536 1.00 94.50 94 TYR A N 1
ATOM 735 C CA . TYR A 1 94 ? 0.536 -11.938 -12.784 1.00 94.50 94 TYR A CA 1
ATOM 736 C C . TYR A 1 94 ? 1.818 -12.663 -12.363 1.00 94.50 94 TYR A C 1
ATOM 738 O O . TYR A 1 94 ? 1.754 -13.653 -11.635 1.00 94.50 94 TYR A O 1
ATOM 746 N N . GLN A 1 95 ? 2.969 -12.139 -12.784 1.00 93.81 95 GLN A N 1
ATOM 747 C CA . GLN A 1 95 ? 4.279 -12.565 -12.299 1.00 93.81 95 GLN A CA 1
ATOM 748 C C . GLN A 1 95 ? 4.766 -11.558 -11.244 1.00 93.81 95 GLN A C 1
ATOM 750 O O . GLN A 1 95 ? 5.005 -10.403 -11.594 1.00 93.81 95 GLN A O 1
ATOM 755 N N . PRO A 1 96 ? 4.887 -11.931 -9.959 1.00 89.88 96 PRO A N 1
ATOM 756 C CA . PRO A 1 96 ? 5.445 -11.041 -8.946 1.00 89.88 96 PRO A CA 1
ATOM 757 C C . PRO A 1 96 ? 6.949 -10.817 -9.162 1.00 89.88 96 PRO A C 1
ATOM 759 O O . PRO A 1 96 ? 7.596 -11.571 -9.882 1.00 89.88 96 PRO A O 1
ATOM 762 N N . VAL A 1 97 ? 7.481 -9.787 -8.504 1.00 86.81 97 VAL A N 1
ATOM 763 C CA . VAL A 1 97 ? 8.924 -9.556 -8.334 1.00 86.81 97 VAL A CA 1
ATOM 764 C C . VAL A 1 97 ? 9.330 -9.896 -6.903 1.00 86.81 97 VAL A C 1
ATOM 766 O O . VAL A 1 97 ? 8.500 -9.783 -5.990 1.00 86.81 97 VAL A O 1
ATOM 769 N N . ASP A 1 98 ? 10.593 -10.261 -6.700 1.00 84.25 98 ASP A N 1
ATOM 770 C CA . ASP A 1 98 ? 11.150 -10.520 -5.373 1.00 84.25 98 ASP A CA 1
ATOM 771 C C . ASP A 1 98 ? 11.537 -9.196 -4.694 1.00 84.25 98 ASP A C 1
ATOM 773 O O . ASP A 1 98 ? 12.661 -8.695 -4.796 1.00 84.25 98 ASP A O 1
ATOM 777 N N . TYR A 1 99 ? 10.542 -8.567 -4.063 1.00 78.44 99 TYR A N 1
ATOM 778 C CA . TYR A 1 99 ? 10.721 -7.323 -3.318 1.00 78.44 99 TYR A CA 1
ATOM 779 C C . TYR A 1 99 ? 11.040 -7.633 -1.843 1.00 78.44 99 TYR A C 1
ATOM 781 O O . TYR A 1 99 ? 10.303 -8.408 -1.223 1.00 78.44 99 TYR A O 1
ATOM 789 N N . PRO A 1 100 ? 12.057 -6.993 -1.229 1.00 73.81 100 PRO A N 1
ATOM 790 C CA . PRO A 1 100 ? 12.387 -7.202 0.179 1.00 73.81 100 PRO A CA 1
ATOM 791 C C . PRO A 1 100 ? 11.188 -6.942 1.098 1.00 73.81 100 PRO A C 1
ATOM 793 O O . PRO A 1 100 ? 10.544 -5.894 1.025 1.00 73.81 100 PRO A O 1
ATOM 796 N N . HIS A 1 101 ? 10.883 -7.878 1.995 1.00 70.25 101 HIS A N 1
ATOM 797 C CA . HIS A 1 101 ? 9.769 -7.711 2.922 1.00 70.25 101 HIS A CA 1
ATOM 798 C C . HIS A 1 101 ? 10.112 -6.705 4.034 1.00 70.25 101 HIS A C 1
ATOM 800 O O . HIS A 1 101 ? 11.223 -6.659 4.563 1.00 70.25 101 HIS A O 1
ATOM 806 N N . ALA A 1 102 ? 9.126 -5.892 4.415 1.00 65.69 102 ALA A N 1
ATOM 807 C CA . ALA A 1 102 ? 9.196 -5.105 5.642 1.00 65.69 102 ALA A CA 1
ATOM 808 C C . ALA A 1 102 ? 9.276 -6.046 6.868 1.00 65.69 102 ALA A C 1
ATOM 810 O O . ALA A 1 102 ? 8.703 -7.137 6.818 1.00 65.69 102 ALA A O 1
ATOM 811 N N . PRO A 1 103 ? 9.932 -5.646 7.976 1.00 59.38 103 PRO A N 1
ATOM 812 C CA . PRO A 1 103 ? 10.330 -4.278 8.309 1.00 59.38 103 PRO A CA 1
ATOM 813 C C . PRO A 1 103 ? 11.845 -4.013 8.246 1.00 59.38 103 PRO A C 1
ATOM 815 O O . PRO A 1 103 ? 12.319 -3.145 8.963 1.00 59.38 103 PRO A O 1
ATOM 818 N N . LEU A 1 104 ? 12.639 -4.740 7.455 1.00 68.12 104 LEU A N 1
ATOM 819 C CA . LEU A 1 104 ? 14.100 -4.531 7.428 1.00 68.12 104 LEU A CA 1
ATOM 820 C C . LEU A 1 104 ? 14.703 -4.364 6.017 1.00 68.12 104 LEU A C 1
ATOM 822 O O . LEU A 1 104 ? 15.771 -4.919 5.760 1.00 68.12 104 LEU A O 1
ATOM 826 N N . PRO A 1 105 ? 14.089 -3.619 5.074 1.00 72.56 105 PRO A N 1
ATOM 827 C CA . PRO A 1 105 ? 14.796 -3.279 3.849 1.00 72.56 105 PRO A CA 1
ATOM 828 C C . PRO A 1 105 ? 15.928 -2.298 4.174 1.00 72.56 105 PRO A C 1
ATOM 830 O O . PRO A 1 105 ? 15.748 -1.332 4.921 1.00 72.56 105 PRO A O 1
ATOM 833 N N . ASP A 1 106 ? 17.094 -2.533 3.584 1.00 79.62 106 ASP A N 1
ATOM 834 C CA . ASP A 1 106 ? 18.213 -1.606 3.676 1.00 79.62 106 ASP A CA 1
ATOM 835 C C . ASP A 1 106 ? 17.895 -0.329 2.879 1.00 79.62 106 ASP A C 1
ATOM 837 O O . ASP A 1 106 ? 17.929 -0.293 1.644 1.00 79.62 106 ASP A O 1
ATOM 841 N N . LEU A 1 107 ? 17.567 0.737 3.610 1.00 81.75 107 LEU A N 1
ATOM 842 C CA . LEU A 1 107 ? 17.236 2.048 3.051 1.00 81.75 107 LEU A CA 1
ATOM 843 C C . LEU A 1 107 ? 18.437 2.729 2.376 1.00 81.75 107 LEU A C 1
ATOM 845 O O . LEU A 1 107 ? 18.236 3.609 1.536 1.00 81.75 107 LEU A O 1
ATOM 849 N N . SER A 1 108 ? 19.665 2.306 2.696 1.00 84.94 108 SER A N 1
ATOM 850 C CA . SER A 1 108 ? 20.907 2.848 2.132 1.00 84.94 108 SER A CA 1
ATOM 851 C C . SER A 1 108 ? 21.307 2.218 0.793 1.00 84.94 108 SER A C 1
ATOM 853 O O . SER A 1 108 ? 22.258 2.668 0.154 1.00 84.94 108 SER A O 1
ATOM 855 N N . THR A 1 109 ? 20.560 1.212 0.323 1.00 84.00 109 THR A N 1
ATOM 856 C CA . THR A 1 109 ? 20.803 0.565 -0.975 1.00 84.00 109 THR A CA 1
ATOM 857 C C . THR A 1 109 ? 20.794 1.560 -2.135 1.00 84.00 109 THR A C 1
ATOM 859 O O . THR A 1 109 ? 19.993 2.494 -2.174 1.00 84.00 109 THR A O 1
ATOM 862 N N . ASN A 1 110 ? 21.664 1.348 -3.127 1.00 85.62 110 ASN A N 1
ATOM 863 C CA . ASN A 1 110 ? 21.683 2.181 -4.329 1.00 85.62 110 ASN A CA 1
ATOM 864 C C . ASN A 1 110 ? 20.368 1.997 -5.120 1.00 85.62 110 ASN A C 1
ATOM 866 O O . ASN A 1 110 ? 20.104 0.883 -5.584 1.00 85.62 110 ASN A O 1
ATOM 870 N N . PRO A 1 111 ? 19.570 3.062 -5.326 1.00 82.81 111 PRO A N 1
ATOM 871 C CA . PRO A 1 111 ? 18.269 2.972 -5.991 1.00 82.81 111 PRO A CA 1
ATOM 872 C C . PRO A 1 111 ? 18.357 2.674 -7.494 1.00 82.81 111 PRO A C 1
ATOM 874 O O . PRO A 1 111 ? 17.350 2.368 -8.117 1.00 82.81 111 PRO A O 1
ATOM 877 N N . SER A 1 112 ? 19.544 2.733 -8.097 1.00 85.12 112 SER A N 1
ATOM 878 C CA . SER A 1 112 ? 19.741 2.435 -9.524 1.00 85.12 112 SER A CA 1
ATOM 879 C C . SER A 1 112 ? 19.860 0.934 -9.817 1.00 85.12 112 SER A C 1
ATOM 881 O O . SER A 1 112 ? 19.978 0.539 -10.976 1.00 85.12 112 SER A O 1
ATOM 883 N N . ARG A 1 113 ? 19.871 0.073 -8.789 1.00 80.81 113 ARG A N 1
ATOM 884 C CA . ARG A 1 113 ? 19.979 -1.381 -8.953 1.00 80.81 113 ARG A CA 1
ATOM 885 C C . ARG A 1 113 ? 18.591 -2.019 -8.972 1.00 80.81 113 ARG A C 1
ATOM 887 O O . ARG A 1 113 ? 17.835 -1.880 -8.019 1.00 80.81 113 ARG A O 1
ATOM 894 N N . LEU A 1 114 ? 18.283 -2.753 -10.041 1.00 72.25 114 LEU A N 1
ATOM 895 C CA . LEU A 1 114 ? 17.009 -3.462 -10.179 1.00 72.25 114 LEU A CA 1
ATOM 896 C C . LEU A 1 114 ? 16.873 -4.614 -9.174 1.00 72.25 114 LEU A C 1
ATOM 898 O O . LEU A 1 114 ? 17.856 -5.259 -8.800 1.00 72.25 114 LEU A O 1
ATOM 902 N N . LEU A 1 115 ? 15.625 -4.882 -8.793 1.00 74.31 115 LEU A N 1
ATOM 903 C CA . LEU A 1 115 ? 15.241 -6.039 -7.988 1.00 74.31 115 LEU A CA 1
ATOM 904 C C . LEU A 1 115 ? 15.255 -7.319 -8.825 1.00 74.31 115 LEU A C 1
ATOM 906 O O . LEU A 1 115 ? 15.055 -7.283 -10.043 1.00 74.31 115 LEU A O 1
ATOM 910 N N . ALA A 1 116 ? 15.477 -8.451 -8.159 1.00 69.88 116 ALA A N 1
ATOM 911 C CA . ALA A 1 116 ? 15.360 -9.757 -8.792 1.00 69.88 116 ALA A CA 1
ATOM 912 C C . ALA A 1 116 ? 13.894 -10.039 -9.180 1.00 69.88 116 ALA A C 1
ATOM 914 O O . ALA A 1 116 ? 12.956 -9.584 -8.519 1.00 69.88 116 ALA A O 1
ATOM 915 N N . ARG A 1 117 ? 13.711 -10.755 -10.293 1.00 62.59 117 ARG A N 1
ATOM 916 C CA . ARG A 1 117 ? 12.401 -11.197 -10.789 1.00 62.59 117 ARG A CA 1
ATOM 917 C C . ARG A 1 117 ? 12.079 -12.599 -10.305 1.00 62.59 117 ARG A C 1
ATOM 919 O O . ARG A 1 117 ? 13.029 -13.409 -10.257 1.00 62.59 117 ARG A O 1
#

Foldseek 3Di:
DWDWDFDDDPFKTKTWIDDPPDPDIDIDMDTHDPDDPAPPVLLVVLQVLLCVQQVDHLWDCLVVCLVVVVVVQCVVCVVVVNDDDDCPVNPDDGDTFPDDDPDDDDSPDDSPDHGHD

Secondary structure (DSSP, 8-state):
------EEETTEEEEEE--TT-SSPEEEEEEPPSS----HHHHHHHHHHHHHHHSS-SS-THHHHHHHHHHHHHHHHHHTTTPPPP-GGG--------PPPTT---TTS-TTSPPP-

Sequence (117 aa):
LGALFMLQSVNRTSVALKLKGQAKPVATQFEERTEPAHPHFAYLLKGIELMIHTGQPSYPVERTLLTTGILDRVLTSRFQDGKKLKTPELAIRYQPVDYPHAPLPDLSTNPSRLLAR

Radius of gyration: 22.62 Å; chains: 1; bounding box: 50×31×54 Å

pLDDT: mean 84.14, std 13.16, range [44.53, 98.44]